Protein AF-A0A183HWR0-F1 (afdb_monomer_lite)

Sequence (78 aa):
MMSVPERANDMVYIKNIEEYPGDLDKLGRLYRHDSFLVWEGEQEPTERYVFLFKNKLMFTNKNSSKDPPSYKHYATIR

Radius of gyration: 12.77 Å; chains: 1; bounding box: 26×27×38 Å

Secondary structure (DSSP, 8-state):
---HHHHHHHHHHHHTEES-SS-GGGS--EEEEEEEEE--TTSPPEEEEEEEETTEEEEEEEETTSSSPEEEEEEEE-

Structure (mmCIF, N/CA/C/O backbone):
data_AF-A0A183HWR0-F1
#
_entry.id   AF-A0A183HWR0-F1
#
loop_
_atom_site.group_PDB
_atom_site.id
_atom_site.type_symbol
_atom_site.label_atom_id
_atom_site.label_alt_id
_atom_site.label_comp_id
_atom_site.label_asym_id
_atom_site.label_entity_id
_atom_site.label_seq_id
_atom_site.pdbx_PDB_ins_code
_atom_site.Cartn_x
_atom_site.Cartn_y
_atom_site.Cartn_z
_atom_site.occupancy
_atom_site.B_iso_or_equiv
_atom_site.auth_seq_id
_atom_site.auth_comp_id
_atom_site.auth_asym_id
_atom_site.auth_atom_id
_atom_site.pdbx_PDB_model_num
ATOM 1 N N . MET A 1 1 ? -4.862 -3.906 -22.494 1.00 52.53 1 MET A N 1
ATOM 2 C CA . MET A 1 1 ? -3.394 -4.016 -22.345 1.00 52.53 1 MET A CA 1
ATOM 3 C C . MET A 1 1 ? -2.943 -2.669 -21.804 1.00 52.53 1 MET A C 1
ATOM 5 O O . MET A 1 1 ? -3.266 -1.690 -22.455 1.00 52.53 1 MET A O 1
ATOM 9 N N . MET A 1 2 ? -2.376 -2.586 -20.592 1.00 55.34 2 MET A N 1
ATOM 10 C CA . MET A 1 2 ? -1.866 -1.294 -20.088 1.00 55.34 2 MET A CA 1
ATOM 11 C C . MET A 1 2 ? -0.668 -0.886 -20.944 1.00 55.34 2 MET A C 1
ATOM 13 O O . MET A 1 2 ? 0.098 -1.758 -21.371 1.00 55.34 2 MET A O 1
ATOM 17 N N . SER A 1 3 ? -0.548 0.399 -21.244 1.00 66.94 3 SER A N 1
ATOM 18 C CA . SER A 1 3 ? 0.535 0.917 -22.073 1.00 66.94 3 SER A CA 1
ATOM 19 C C . SER A 1 3 ? 1.882 0.779 -21.342 1.00 66.94 3 SER A C 1
ATOM 21 O O . SER A 1 3 ? 1.943 0.710 -20.114 1.00 66.94 3 SER A O 1
ATOM 23 N N . VAL A 1 4 ? 2.992 0.684 -22.085 1.00 64.75 4 VAL A N 1
ATOM 24 C CA . VAL A 1 4 ? 4.346 0.617 -21.491 1.00 64.75 4 VAL A CA 1
ATOM 25 C C . VAL A 1 4 ? 4.626 1.793 -20.528 1.00 64.75 4 VAL A C 1
ATOM 27 O O . VAL A 1 4 ? 5.174 1.530 -19.456 1.00 64.75 4 VAL A O 1
ATOM 30 N N . PRO A 1 5 ? 4.208 3.044 -20.822 1.00 64.50 5 PRO A N 1
ATOM 31 C CA . PRO A 1 5 ? 4.353 4.171 -19.896 1.00 64.50 5 PRO A CA 1
ATOM 32 C C . PRO A 1 5 ? 3.630 3.987 -18.555 1.00 64.50 5 PRO A C 1
ATOM 34 O O . PRO A 1 5 ? 4.204 4.295 -17.514 1.00 64.50 5 PRO A O 1
ATOM 37 N N . GLU A 1 6 ? 2.411 3.435 -18.557 1.00 68.50 6 GLU A N 1
ATOM 38 C CA . GLU A 1 6 ? 1.651 3.173 -17.321 1.00 68.50 6 GLU A CA 1
ATOM 39 C C . GLU A 1 6 ? 2.409 2.204 -16.407 1.00 68.50 6 GLU A C 1
ATOM 41 O O . GLU A 1 6 ? 2.579 2.469 -15.222 1.00 68.50 6 GLU A O 1
ATOM 46 N N . ARG A 1 7 ? 2.985 1.134 -16.973 1.00 68.00 7 ARG A N 1
ATOM 47 C CA . ARG A 1 7 ? 3.780 0.165 -16.196 1.00 68.00 7 ARG A CA 1
ATOM 48 C C . ARG A 1 7 ? 5.053 0.780 -15.617 1.00 68.00 7 ARG A C 1
ATOM 50 O O . ARG A 1 7 ? 5.458 0.394 -14.527 1.00 68.00 7 ARG A O 1
ATOM 57 N N . ALA A 1 8 ? 5.709 1.686 -16.342 1.00 68.00 8 ALA A N 1
ATOM 58 C CA . ALA A 1 8 ? 6.910 2.356 -15.850 1.00 68.00 8 ALA A CA 1
ATOM 59 C C . ALA A 1 8 ? 6.589 3.295 -14.676 1.00 68.00 8 ALA A C 1
ATOM 61 O O . ALA A 1 8 ? 7.321 3.288 -13.687 1.00 68.00 8 ALA A O 1
ATOM 62 N N . ASN A 1 9 ? 5.475 4.029 -14.756 1.00 73.06 9 ASN A N 1
ATOM 63 C CA . ASN A 1 9 ? 4.992 4.873 -13.664 1.00 73.06 9 ASN A CA 1
ATOM 64 C C . ASN A 1 9 ? 4.651 4.037 -12.424 1.00 73.06 9 ASN A C 1
ATOM 66 O O . ASN A 1 9 ? 5.158 4.336 -11.346 1.00 73.06 9 ASN A O 1
ATOM 70 N N . ASP A 1 10 ? 3.907 2.938 -12.580 1.00 82.00 10 ASP A N 1
ATOM 71 C CA . ASP A 1 10 ? 3.558 2.022 -11.481 1.00 82.00 10 ASP A CA 1
ATOM 72 C C . ASP A 1 10 ? 4.799 1.502 -10.733 1.00 82.00 10 ASP A C 1
ATOM 74 O O . ASP A 1 10 ? 4.816 1.408 -9.504 1.00 82.00 10 ASP A O 1
ATOM 78 N N . MET A 1 11 ? 5.873 1.193 -11.468 1.00 83.62 11 MET A N 1
ATOM 79 C CA . MET A 1 11 ? 7.122 0.702 -10.880 1.00 83.62 11 MET A CA 1
ATOM 80 C C . MET A 1 11 ? 7.805 1.732 -9.977 1.00 83.62 11 MET A C 1
ATOM 82 O O . MET A 1 11 ? 8.479 1.330 -9.030 1.00 83.62 11 MET A O 1
ATOM 86 N N . VAL A 1 12 ? 7.646 3.034 -10.238 1.00 87.75 12 VAL A N 1
ATOM 87 C CA . VAL A 1 12 ? 8.171 4.085 -9.351 1.00 87.75 12 VAL A CA 1
ATOM 88 C C . VAL A 1 12 ? 7.473 4.013 -7.994 1.00 87.75 12 VAL A C 1
ATOM 90 O O . VAL A 1 12 ? 8.143 4.010 -6.965 1.00 87.75 12 VAL A O 1
ATOM 93 N N . TYR A 1 13 ? 6.146 3.862 -7.979 1.00 89.81 13 TYR A N 1
ATOM 94 C CA . TYR A 1 13 ? 5.374 3.757 -6.738 1.00 89.81 13 TYR A CA 1
ATOM 95 C C . TYR A 1 13 ? 5.714 2.492 -5.943 1.00 89.81 13 TYR A C 1
ATOM 97 O O . TYR A 1 13 ? 5.911 2.571 -4.732 1.00 89.81 13 TYR A O 1
ATOM 105 N N . ILE A 1 14 ? 5.844 1.341 -6.615 1.00 92.81 14 ILE A N 1
ATOM 106 C CA . ILE A 1 14 ? 6.189 0.066 -5.962 1.00 92.81 14 ILE A CA 1
ATOM 107 C C . ILE A 1 14 ? 7.583 0.125 -5.323 1.00 92.81 14 ILE A C 1
ATOM 109 O O . ILE A 1 14 ? 7.766 -0.354 -4.207 1.00 92.81 14 ILE A O 1
ATOM 113 N N . LYS A 1 15 ? 8.570 0.720 -6.005 1.00 92.81 15 LYS A N 1
ATOM 114 C CA . LYS A 1 15 ? 9.955 0.807 -5.506 1.00 92.81 15 LYS A CA 1
ATOM 115 C C . LYS A 1 15 ? 10.109 1.675 -4.259 1.00 92.81 15 LYS A C 1
ATOM 117 O O . LYS A 1 15 ? 11.064 1.478 -3.517 1.00 92.81 15 LYS A O 1
ATOM 122 N N . ASN A 1 16 ? 9.180 2.598 -4.021 1.00 95.38 16 ASN A N 1
ATOM 123 C CA . ASN A 1 16 ? 9.191 3.458 -2.837 1.00 95.38 16 ASN A CA 1
ATOM 124 C C . ASN A 1 16 ? 8.382 2.882 -1.667 1.00 95.38 16 ASN A C 1
ATOM 126 O O . ASN A 1 16 ? 8.102 3.603 -0.705 1.00 95.38 16 ASN A O 1
ATOM 130 N N . ILE A 1 17 ? 7.974 1.611 -1.744 1.00 96.44 17 ILE A N 1
ATOM 131 C CA . ILE A 1 17 ? 7.396 0.907 -0.602 1.00 96.44 17 ILE A CA 1
ATOM 132 C C . ILE A 1 17 ? 8.515 0.599 0.397 1.00 96.44 17 ILE A C 1
ATOM 134 O O . ILE A 1 17 ? 9.497 -0.066 0.075 1.00 96.44 17 ILE A O 1
ATOM 138 N N . GLU A 1 18 ? 8.350 1.078 1.624 1.00 96.44 18 GLU A N 1
ATOM 139 C CA . GLU A 1 18 ? 9.321 0.948 2.711 1.00 96.44 18 GLU A CA 1
ATOM 140 C C . GLU A 1 18 ? 8.815 -0.066 3.747 1.00 96.44 18 GLU A C 1
ATOM 142 O O . GLU A 1 18 ? 7.611 -0.208 3.954 1.00 96.44 18 GLU A O 1
ATOM 147 N N . GLU A 1 19 ? 9.735 -0.764 4.418 1.00 96.38 19 GLU A N 1
ATOM 148 C CA . GLU A 1 19 ? 9.437 -1.692 5.528 1.00 96.38 19 GLU A CA 1
ATOM 149 C C . GLU A 1 19 ? 8.487 -2.860 5.180 1.00 96.38 19 GLU A C 1
ATOM 151 O O . GLU A 1 19 ? 7.958 -3.521 6.072 1.00 96.38 19 GLU A O 1
ATOM 156 N N . TYR A 1 20 ? 8.292 -3.179 3.893 1.00 95.56 20 TYR A N 1
ATOM 157 C CA . TYR A 1 20 ? 7.584 -4.401 3.507 1.00 95.56 20 TYR A CA 1
ATOM 158 C C . TYR A 1 20 ? 8.418 -5.634 3.902 1.00 95.56 20 TYR A C 1
ATOM 160 O O . TYR A 1 20 ? 9.556 -5.755 3.452 1.00 95.56 20 TYR A O 1
ATOM 168 N N . PRO A 1 21 ? 7.882 -6.590 4.687 1.00 92.25 21 PRO A N 1
ATOM 169 C CA . PRO A 1 21 ? 8.652 -7.749 5.154 1.00 92.25 21 PRO A CA 1
ATOM 170 C C . PRO A 1 21 ? 8.945 -8.789 4.060 1.00 92.25 21 PRO A C 1
ATOM 172 O O . PRO A 1 21 ? 9.641 -9.770 4.309 1.00 92.25 21 PRO A O 1
ATOM 175 N N . GLY A 1 22 ? 8.354 -8.635 2.872 1.00 91.19 22 GLY A N 1
ATOM 176 C CA . GLY A 1 22 ? 8.531 -9.544 1.746 1.00 91.19 22 GLY A CA 1
ATOM 177 C C . GLY A 1 22 ? 9.356 -8.937 0.615 1.00 91.19 22 GLY A C 1
ATOM 178 O O . GLY A 1 22 ? 9.873 -7.831 0.693 1.00 91.19 22 GLY A O 1
ATOM 179 N N . ASP A 1 23 ?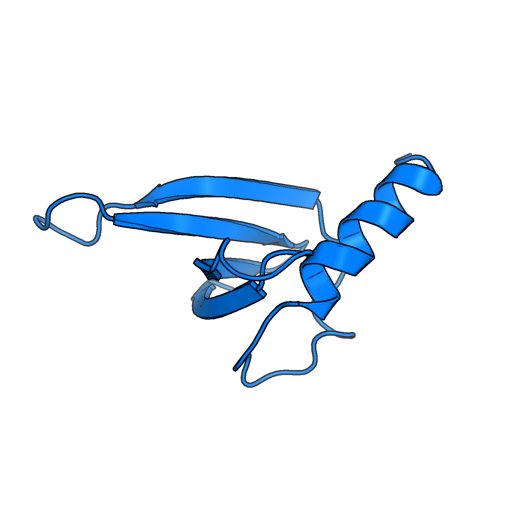 9.424 -9.677 -0.483 1.00 91.69 23 ASP A N 1
ATOM 180 C CA . ASP A 1 23 ? 10.116 -9.265 -1.700 1.00 91.69 23 ASP A CA 1
ATOM 181 C C . ASP A 1 23 ? 9.182 -8.421 -2.592 1.00 91.69 23 ASP A C 1
ATOM 183 O O . ASP A 1 23 ? 8.118 -8.904 -3.006 1.00 91.69 23 ASP A O 1
ATOM 187 N N . LEU A 1 24 ? 9.563 -7.166 -2.867 1.00 91.94 24 LEU A N 1
ATOM 188 C CA . LEU A 1 24 ? 8.789 -6.240 -3.706 1.00 91.94 24 LEU A CA 1
ATOM 189 C C . LEU A 1 24 ? 8.668 -6.740 -5.154 1.00 91.94 24 LEU A C 1
ATOM 191 O O . LEU A 1 24 ? 7.614 -6.575 -5.772 1.00 91.94 24 LEU A O 1
ATOM 195 N N . ASP A 1 25 ? 9.679 -7.447 -5.666 1.00 87.81 25 ASP A N 1
ATOM 196 C CA . ASP A 1 25 ? 9.662 -8.001 -7.025 1.00 87.81 25 ASP A CA 1
ATOM 197 C C . ASP A 1 25 ? 8.667 -9.171 -7.153 1.00 87.81 25 ASP A C 1
ATOM 199 O O . ASP A 1 25 ? 8.223 -9.525 -8.249 1.00 87.81 25 ASP A O 1
ATOM 203 N N . LYS A 1 26 ? 8.238 -9.744 -6.018 1.00 89.69 26 LYS A N 1
ATOM 204 C CA . LYS A 1 26 ? 7.249 -10.834 -5.928 1.00 89.69 26 LYS A CA 1
ATOM 205 C C . LYS A 1 26 ? 5.846 -10.362 -5.536 1.00 89.69 26 LYS A C 1
ATOM 207 O O . LYS A 1 26 ? 4.989 -11.175 -5.169 1.00 89.69 26 LYS A O 1
ATOM 212 N N . LEU A 1 27 ? 5.560 -9.062 -5.613 1.00 89.94 27 LEU A N 1
ATOM 213 C CA . LEU A 1 27 ? 4.204 -8.540 -5.392 1.00 89.94 27 LEU A CA 1
ATOM 214 C C . LEU A 1 27 ? 3.235 -8.915 -6.522 1.00 89.94 27 LEU A C 1
ATOM 216 O O . LEU A 1 27 ? 2.037 -9.080 -6.278 1.00 89.94 27 LEU A O 1
ATOM 220 N N . GLY A 1 28 ? 3.762 -9.149 -7.725 1.00 87.69 28 GLY A N 1
ATOM 221 C CA . GLY A 1 28 ? 2.988 -9.501 -8.910 1.00 87.69 28 GLY A CA 1
ATOM 222 C C . GLY A 1 28 ? 2.432 -8.273 -9.629 1.00 87.69 28 GLY A C 1
ATOM 223 O O . GLY A 1 28 ? 2.899 -7.152 -9.453 1.00 87.69 28 GLY A O 1
ATOM 224 N N . ARG A 1 29 ? 1.430 -8.485 -10.488 1.00 87.94 29 ARG A N 1
ATOM 225 C CA . ARG A 1 29 ? 0.829 -7.399 -11.271 1.00 87.94 29 ARG A CA 1
ATOM 226 C C . ARG A 1 29 ? 0.062 -6.442 -10.357 1.00 87.94 29 ARG A C 1
ATOM 228 O O . ARG A 1 29 ? -0.897 -6.874 -9.719 1.00 87.94 29 ARG A O 1
ATOM 235 N N . LEU A 1 30 ? 0.444 -5.167 -10.374 1.00 91.50 30 LEU A N 1
ATOM 236 C CA . LEU A 1 30 ? -0.355 -4.068 -9.842 1.00 91.50 30 LEU A CA 1
ATOM 237 C C . LEU A 1 30 ? -1.536 -3.790 -10.785 1.00 91.50 30 LEU A C 1
ATOM 239 O O . LEU A 1 30 ? -1.382 -3.794 -12.011 1.00 91.50 30 LEU A O 1
ATOM 243 N N . TYR A 1 31 ? -2.724 -3.617 -10.216 1.00 91.19 31 TYR A N 1
ATOM 244 C CA . TYR A 1 31 ? -3.934 -3.244 -10.945 1.00 91.19 31 TYR A CA 1
ATOM 245 C C . TYR A 1 31 ? -4.301 -1.778 -10.740 1.00 91.19 31 TYR A C 1
ATOM 247 O O . TYR A 1 31 ? -4.701 -1.122 -11.698 1.00 91.19 31 TYR A O 1
ATOM 255 N N . ARG A 1 32 ? -4.213 -1.291 -9.498 1.00 91.88 32 ARG A N 1
ATOM 256 C CA . ARG A 1 32 ? -4.562 0.074 -9.084 1.00 91.88 32 ARG A CA 1
ATOM 257 C C . ARG A 1 32 ? -3.811 0.424 -7.802 1.00 91.88 32 ARG A C 1
ATOM 259 O O . ARG A 1 32 ? -3.495 -0.471 -7.018 1.00 91.88 32 ARG A O 1
ATOM 266 N N . HIS A 1 33 ? -3.604 1.711 -7.564 1.00 94.62 33 HIS A N 1
ATOM 267 C CA . HIS A 1 33 ? -3.195 2.229 -6.267 1.00 94.62 33 HIS A CA 1
ATOM 268 C C . HIS A 1 33 ? -3.736 3.650 -6.070 1.00 94.62 33 HIS A C 1
ATOM 270 O O . HIS A 1 33 ? -3.779 4.408 -7.037 1.00 94.62 33 HIS A O 1
ATOM 276 N N . ASP A 1 34 ? -4.189 3.989 -4.861 1.00 95.12 34 ASP A N 1
ATOM 277 C CA . ASP A 1 34 ? -4.727 5.323 -4.543 1.00 95.12 34 ASP A CA 1
ATOM 278 C C . ASP A 1 34 ? -4.811 5.581 -3.023 1.00 95.12 34 ASP A C 1
ATOM 280 O O . ASP A 1 34 ? -4.611 4.664 -2.222 1.00 95.12 34 ASP A O 1
ATOM 284 N N . SER A 1 35 ? -5.115 6.821 -2.629 1.00 96.19 35 SER A N 1
ATOM 285 C CA . SER A 1 35 ? -5.455 7.213 -1.253 1.00 96.19 35 SER A CA 1
ATOM 286 C C . SER A 1 35 ? -6.912 6.867 -0.922 1.00 96.19 35 SER A C 1
ATOM 288 O O . SER A 1 35 ? -7.825 7.177 -1.683 1.00 96.19 35 SER A O 1
ATOM 290 N N . PHE A 1 36 ? -7.142 6.290 0.257 1.00 97.00 36 PHE A N 1
ATOM 291 C CA . PHE A 1 36 ? -8.469 5.973 0.785 1.00 97.00 36 PHE A CA 1
ATOM 292 C C . PHE A 1 36 ? -8.571 6.360 2.259 1.00 97.00 36 PHE A C 1
ATOM 294 O O . PHE A 1 36 ? -7.598 6.263 3.004 1.00 97.00 36 PHE A O 1
ATOM 301 N N . LEU A 1 37 ? -9.775 6.722 2.698 1.00 97.00 37 LEU A N 1
ATOM 302 C CA . LEU A 1 37 ? -10.118 6.736 4.118 1.00 97.00 37 LEU A CA 1
ATOM 303 C C . LEU A 1 37 ? -10.464 5.308 4.552 1.00 97.00 37 LEU A C 1
ATOM 305 O O . LEU A 1 37 ? -11.312 4.661 3.937 1.00 97.00 37 LEU A O 1
ATOM 309 N N . VAL A 1 38 ? -9.782 4.808 5.581 1.00 95.88 38 VAL A N 1
ATOM 310 C CA . VAL A 1 38 ? -9.926 3.438 6.083 1.00 95.88 38 VAL A CA 1
ATOM 311 C C . VAL A 1 38 ? -10.425 3.476 7.520 1.00 95.88 38 VAL A C 1
ATOM 313 O O . VAL A 1 38 ? -9.797 4.087 8.384 1.00 95.88 38 VAL A O 1
ATOM 316 N N . TRP A 1 39 ? -11.547 2.799 7.761 1.00 95.44 39 TRP A N 1
ATOM 317 C CA . TRP A 1 39 ? -12.117 2.588 9.089 1.00 95.44 39 TRP A CA 1
ATOM 318 C C . TRP A 1 39 ? -11.656 1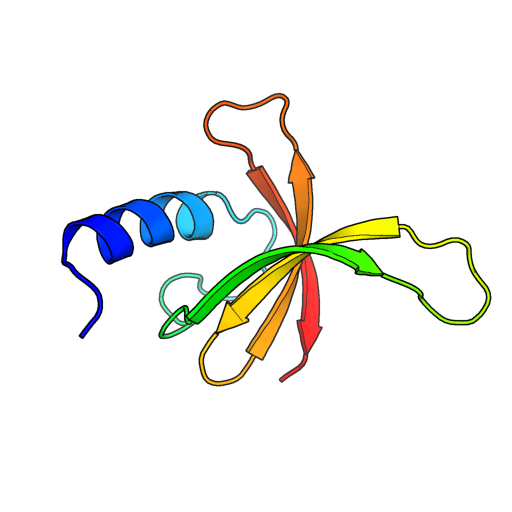.241 9.638 1.00 95.44 39 TRP A C 1
ATOM 320 O O . TRP A 1 39 ? -11.838 0.204 8.996 1.00 95.44 39 TRP A O 1
ATOM 330 N N . GLU A 1 40 ? -11.097 1.254 10.843 1.00 90.88 40 GLU A N 1
ATOM 331 C CA . GLU A 1 40 ? -10.723 0.053 11.587 1.00 90.88 40 GLU A CA 1
ATOM 332 C C . GLU A 1 40 ? -11.584 -0.024 12.855 1.00 90.88 40 GLU A C 1
ATOM 334 O O . GLU A 1 40 ? -11.271 0.557 13.894 1.00 90.88 40 GLU A O 1
ATOM 339 N N . GLY A 1 41 ? -12.722 -0.718 12.747 1.00 91.69 41 GLY A N 1
ATOM 340 C CA . GLY A 1 41 ? -13.724 -0.784 13.813 1.00 91.69 41 GLY A CA 1
ATOM 341 C C . GLY A 1 41 ? -14.491 0.532 13.969 1.00 91.69 41 GLY A C 1
ATOM 342 O O . GLY A 1 41 ? -14.948 1.103 12.984 1.00 91.69 41 GLY A O 1
ATOM 343 N N . GLU A 1 42 ? -14.638 0.998 15.209 1.00 93.38 42 GLU A N 1
ATOM 344 C CA . GLU A 1 42 ? -15.371 2.231 15.551 1.00 93.38 42 GLU A CA 1
ATOM 345 C C . GLU A 1 42 ? -14.472 3.481 15.614 1.00 93.38 42 GLU A C 1
ATOM 347 O O . GLU A 1 42 ? -14.909 4.545 16.045 1.00 93.38 42 GLU A O 1
ATOM 352 N N . GLN A 1 43 ? -13.202 3.363 15.215 1.00 93.19 43 GLN A N 1
ATOM 353 C CA . GLN A 1 43 ? -12.254 4.479 15.224 1.00 93.19 43 GLN A CA 1
ATOM 354 C C . GLN A 1 43 ? -12.526 5.470 14.085 1.00 93.19 43 GLN A C 1
ATOM 356 O O . GLN A 1 43 ? -13.128 5.127 13.062 1.00 93.19 43 GLN A O 1
ATOM 361 N N . GLU A 1 44 ? -12.040 6.704 14.246 1.00 95.69 44 GLU A N 1
ATOM 362 C CA . GLU A 1 44 ? -12.048 7.688 13.164 1.00 95.69 44 GLU A CA 1
ATOM 363 C C . GLU A 1 44 ? -11.283 7.158 11.939 1.00 95.69 44 GLU A C 1
ATOM 365 O O . GLU A 1 44 ? -10.259 6.480 12.089 1.00 95.69 44 GLU A O 1
ATOM 370 N N . PRO A 1 45 ? -11.757 7.452 10.714 1.00 96.62 45 PRO A N 1
ATOM 371 C CA . PRO A 1 45 ? -11.076 7.002 9.515 1.00 96.62 45 PRO A CA 1
ATOM 372 C C . PRO A 1 45 ? -9.678 7.600 9.425 1.00 96.62 45 PRO A C 1
ATOM 374 O O . PRO A 1 45 ? -9.485 8.803 9.596 1.00 96.62 45 PRO A O 1
ATOM 377 N N . THR A 1 46 ? -8.713 6.767 9.054 1.00 96.00 46 THR A N 1
ATOM 378 C CA . THR A 1 46 ? -7.349 7.217 8.765 1.00 96.00 46 THR A CA 1
ATOM 379 C C . THR A 1 46 ? -7.079 7.149 7.271 1.00 96.00 46 THR A C 1
ATOM 381 O O . THR A 1 46 ? -7.524 6.225 6.588 1.00 96.00 46 THR A O 1
ATOM 384 N N . GLU A 1 47 ? -6.359 8.135 6.734 1.00 97.00 47 GLU A N 1
ATOM 385 C CA . GLU A 1 47 ? -5.922 8.068 5.343 1.00 97.00 47 GLU A CA 1
ATOM 386 C C . GLU A 1 47 ? -4.843 6.984 5.195 1.00 97.00 47 GLU A C 1
ATOM 388 O O . GLU A 1 47 ? -3.817 6.994 5.882 1.00 97.00 47 GLU A O 1
ATOM 393 N N . ARG A 1 48 ? -5.072 6.041 4.282 1.00 97.38 48 ARG A N 1
ATOM 394 C CA . ARG A 1 48 ? -4.111 5.011 3.882 1.00 97.38 48 ARG A CA 1
ATOM 395 C C . ARG A 1 48 ? -3.951 5.038 2.374 1.00 97.38 48 ARG A C 1
ATOM 397 O O . ARG A 1 48 ? -4.921 5.180 1.636 1.00 97.38 48 ARG A O 1
ATOM 404 N N . TYR A 1 49 ? -2.727 4.825 1.911 1.00 97.62 49 TYR A N 1
ATOM 405 C CA . TYR A 1 49 ? -2.462 4.613 0.496 1.00 97.62 49 TYR A CA 1
ATOM 406 C C . TYR A 1 49 ? -2.441 3.118 0.210 1.00 97.62 49 TYR A C 1
ATOM 408 O O . TYR A 1 49 ? -1.709 2.360 0.855 1.00 97.62 49 TYR A O 1
ATOM 416 N N . VAL A 1 50 ? -3.283 2.677 -0.715 1.00 97.50 50 VAL A N 1
ATOM 417 C CA . VAL A 1 50 ? -3.595 1.263 -0.911 1.00 97.50 50 VAL A CA 1
ATOM 418 C C . VAL A 1 50 ? -3.128 0.816 -2.284 1.00 97.50 50 VAL A C 1
ATOM 420 O O . VAL A 1 50 ? -3.455 1.444 -3.283 1.00 97.50 50 VAL A O 1
ATOM 423 N N . PHE A 1 51 ? -2.408 -0.302 -2.336 1.00 96.88 51 PHE A N 1
ATOM 424 C CA . PHE A 1 51 ? -1.979 -0.963 -3.565 1.00 96.88 51 PHE A CA 1
ATOM 425 C C . PHE A 1 51 ? -2.767 -2.257 -3.770 1.00 96.88 51 PHE A C 1
ATOM 427 O O . PHE A 1 51 ? -2.719 -3.171 -2.941 1.00 96.88 51 PHE A O 1
ATOM 434 N N . LEU A 1 52 ? -3.463 -2.357 -4.902 1.00 95.81 52 LEU A N 1
ATOM 435 C CA . LEU A 1 52 ? -4.183 -3.552 -5.326 1.00 95.81 52 LEU A CA 1
ATOM 436 C C . LEU A 1 52 ? -3.328 -4.351 -6.310 1.00 95.81 52 LEU A C 1
ATOM 438 O O . LEU A 1 52 ? -3.182 -3.974 -7.474 1.00 95.81 52 LEU A O 1
ATOM 442 N N . PHE A 1 53 ? -2.813 -5.490 -5.858 1.00 94.56 53 PHE A N 1
ATOM 443 C CA . PHE A 1 53 ? -2.116 -6.463 -6.694 1.00 94.56 53 PHE A CA 1
ATOM 444 C C . PHE A 1 53 ? -3.021 -7.654 -7.021 1.00 94.56 53 PHE A C 1
ATOM 446 O O . PHE A 1 53 ? -4.078 -7.836 -6.422 1.00 94.56 53 PHE A O 1
ATOM 453 N N . LYS A 1 54 ? -2.573 -8.525 -7.936 1.00 90.44 54 LYS A N 1
ATOM 454 C CA . LYS A 1 54 ? -3.342 -9.702 -8.377 1.00 90.44 54 LYS A CA 1
ATOM 455 C C . LYS A 1 54 ? -3.905 -10.577 -7.247 1.00 90.44 54 LYS A C 1
ATOM 457 O O . LYS A 1 54 ? -5.049 -10.996 -7.347 1.00 90.44 54 LYS A O 1
ATOM 462 N N . ASN A 1 55 ? -3.111 -10.845 -6.211 1.00 91.00 55 ASN A N 1
ATOM 463 C CA . ASN A 1 55 ? -3.459 -11.774 -5.124 1.00 91.00 55 ASN A CA 1
ATOM 464 C C . ASN A 1 55 ? -3.263 -11.146 -3.730 1.00 91.00 55 ASN A C 1
ATOM 466 O O . ASN A 1 55 ? -2.940 -11.858 -2.782 1.00 91.00 55 ASN A O 1
ATOM 470 N N . LYS A 1 56 ? -3.273 -9.813 -3.620 1.00 94.38 56 LYS A N 1
ATOM 471 C CA . LYS A 1 56 ? -3.094 -9.124 -2.335 1.00 94.38 56 LYS A CA 1
ATOM 472 C C . LYS A 1 56 ? -3.528 -7.667 -2.406 1.00 94.38 56 LYS A C 1
ATOM 474 O O . LYS A 1 56 ? -3.343 -7.009 -3.430 1.00 94.38 56 LYS A O 1
ATOM 479 N N . LEU A 1 57 ? -4.010 -7.164 -1.279 1.00 96.00 57 LEU A N 1
ATOM 480 C CA . LEU A 1 57 ? -4.264 -5.749 -1.034 1.00 96.00 57 LEU A CA 1
ATOM 481 C C . LEU A 1 57 ? -3.284 -5.267 0.035 1.00 96.00 57 LEU A C 1
ATOM 483 O O . LEU A 1 57 ? -3.234 -5.835 1.126 1.00 96.00 57 LEU A O 1
ATOM 487 N N . MET A 1 58 ? -2.475 -4.260 -0.277 1.00 97.50 58 MET A N 1
ATOM 488 C CA . MET A 1 58 ? -1.481 -3.717 0.645 1.00 97.50 58 ME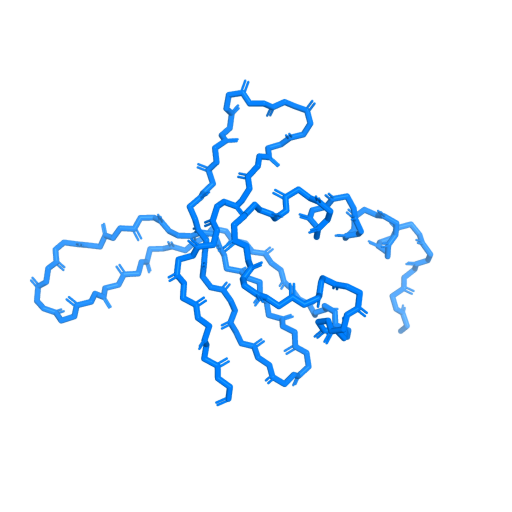T A CA 1
ATOM 489 C C . MET A 1 58 ? -1.870 -2.309 1.073 1.00 97.50 58 MET A C 1
ATOM 491 O O . MET A 1 58 ? -2.041 -1.434 0.232 1.00 97.50 58 MET A O 1
ATOM 495 N N . PHE A 1 59 ? -1.948 -2.093 2.380 1.00 97.88 59 PHE A N 1
ATOM 496 C CA . PHE A 1 59 ? -2.161 -0.789 2.991 1.00 97.88 59 PHE A CA 1
ATOM 497 C C . PHE A 1 59 ? -0.814 -0.201 3.398 1.00 97.88 59 PHE A C 1
ATOM 499 O O . PHE A 1 59 ? 0.043 -0.912 3.935 1.00 97.88 59 PHE A O 1
ATOM 506 N N . THR A 1 60 ? -0.638 1.095 3.158 1.00 98.25 60 THR A N 1
ATOM 507 C CA . THR A 1 60 ? 0.587 1.833 3.466 1.00 98.25 60 THR A CA 1
ATOM 508 C C . THR A 1 60 ? 0.275 3.221 4.019 1.00 98.25 60 THR A C 1
ATOM 510 O O . THR A 1 60 ? -0.803 3.774 3.789 1.00 98.25 60 THR A O 1
ATOM 513 N N . ASN A 1 61 ? 1.242 3.796 4.727 1.00 97.50 61 ASN A N 1
ATOM 514 C CA . ASN A 1 61 ? 1.258 5.200 5.106 1.00 97.50 61 ASN A CA 1
ATOM 515 C C . ASN A 1 61 ? 2.078 5.979 4.081 1.00 97.50 61 ASN A C 1
ATOM 517 O O . ASN A 1 61 ? 3.276 5.733 3.923 1.00 97.50 61 ASN A O 1
ATOM 521 N N . LYS A 1 62 ? 1.430 6.914 3.384 1.00 96.69 62 LYS A N 1
ATOM 522 C CA . LYS A 1 62 ? 2.086 7.771 2.398 1.00 96.69 62 LYS A CA 1
ATOM 523 C C . LYS A 1 62 ? 2.826 8.904 3.097 1.00 96.69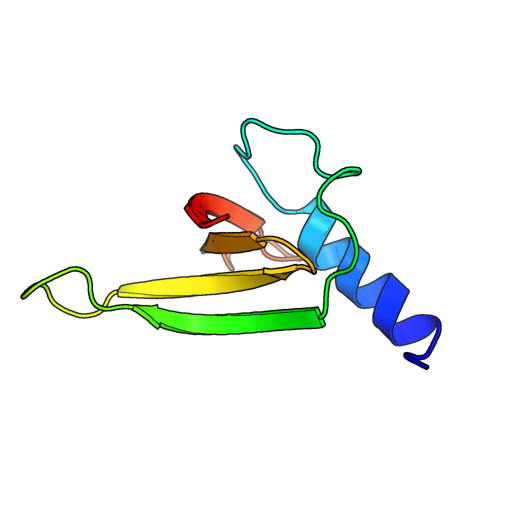 62 LYS A C 1
ATOM 525 O O . LYS A 1 62 ? 2.236 9.652 3.869 1.00 96.69 62 LYS A O 1
ATOM 530 N N . ASN A 1 63 ? 4.099 9.065 2.768 1.00 96.31 63 ASN A N 1
ATOM 531 C CA . ASN A 1 63 ? 4.903 10.211 3.152 1.00 96.31 63 ASN A CA 1
ATOM 532 C C . ASN A 1 63 ? 5.197 11.078 1.919 1.00 96.31 63 ASN A C 1
ATOM 534 O O . ASN A 1 63 ? 6.036 10.739 1.085 1.00 96.31 63 ASN A O 1
ATOM 538 N N . SER A 1 64 ? 4.507 12.213 1.825 1.00 94.00 64 SER A N 1
ATOM 539 C CA . SER A 1 64 ? 4.624 13.197 0.743 1.00 94.00 64 SER A CA 1
ATOM 540 C C . SER A 1 64 ? 5.765 14.207 0.918 1.00 94.00 64 SER A C 1
ATOM 542 O O . SER A 1 64 ? 5.928 15.072 0.067 1.00 94.00 64 SER A O 1
ATOM 544 N N . SER A 1 65 ? 6.573 14.112 1.983 1.00 93.19 65 SER A N 1
ATOM 545 C CA . SER A 1 65 ? 7.765 14.967 2.149 1.00 93.19 65 SER A CA 1
ATOM 546 C C . SER A 1 65 ? 8.934 14.587 1.230 1.00 93.19 65 SER A C 1
ATOM 548 O O . SER A 1 65 ? 9.884 15.356 1.102 1.00 93.19 65 SER A O 1
ATOM 550 N N . LYS A 1 66 ? 8.871 13.411 0.594 1.00 87.50 66 LYS A N 1
ATOM 551 C CA . LYS A 1 66 ? 9.834 12.940 -0.409 1.00 87.50 66 LYS A CA 1
ATOM 552 C C . LYS A 1 66 ? 9.241 13.095 -1.813 1.00 87.50 66 LYS A C 1
ATOM 554 O O . LYS A 1 66 ? 8.033 12.937 -1.986 1.00 87.50 66 LYS A O 1
ATOM 559 N N . ASP A 1 67 ? 10.095 13.344 -2.803 1.00 87.81 67 ASP A N 1
ATOM 560 C CA . ASP A 1 67 ? 9.740 13.287 -4.224 1.00 87.81 67 ASP A CA 1
ATOM 561 C C . ASP A 1 67 ? 10.638 12.262 -4.940 1.00 87.81 67 ASP A C 1
ATOM 563 O O . ASP A 1 67 ? 11.850 12.485 -5.038 1.00 87.81 67 ASP A O 1
ATOM 567 N N . PRO A 1 68 ? 10.096 11.119 -5.401 1.00 87.00 68 PRO A N 1
ATOM 568 C CA . PRO A 1 68 ? 8.703 10.668 -5.266 1.00 87.00 68 PRO A CA 1
ATOM 569 C C . PRO A 1 68 ? 8.300 10.305 -3.812 1.00 87.00 68 PRO A C 1
ATOM 571 O O . PRO A 1 68 ? 9.170 9.993 -2.995 1.00 87.00 68 PRO A O 1
ATOM 574 N N . PRO A 1 69 ? 6.991 10.293 -3.472 1.00 94.00 69 PRO A N 1
ATOM 575 C CA . PRO A 1 69 ? 6.518 9.931 -2.132 1.00 94.00 69 PRO A CA 1
ATOM 576 C C . PRO A 1 69 ? 6.936 8.514 -1.725 1.00 94.00 69 PRO A C 1
ATOM 578 O O . PRO A 1 69 ? 6.985 7.622 -2.580 1.00 94.00 69 PRO A O 1
ATOM 581 N N . SER A 1 70 ? 7.163 8.292 -0.425 1.00 96.12 70 SER A N 1
ATOM 582 C CA . SER A 1 70 ? 7.367 6.942 0.119 1.00 96.12 70 SER A CA 1
ATOM 583 C C . SER A 1 70 ? 6.098 6.349 0.718 1.00 96.12 70 SER A C 1
ATOM 585 O O . SER A 1 70 ? 5.184 7.068 1.126 1.00 96.12 70 SER A O 1
ATOM 587 N N . TYR A 1 71 ? 6.036 5.020 0.744 1.00 97.56 71 TYR A N 1
ATOM 588 C CA . TYR A 1 71 ? 4.865 4.252 1.155 1.00 97.56 71 TYR A CA 1
ATOM 589 C C . TYR A 1 71 ? 5.273 3.232 2.214 1.00 97.56 71 TYR A C 1
ATOM 591 O O . TYR A 1 71 ? 5.648 2.103 1.902 1.00 97.56 71 TYR A O 1
ATOM 599 N N . LYS A 1 72 ? 5.222 3.623 3.487 1.00 97.81 72 LYS A N 1
ATOM 600 C CA . LYS A 1 72 ? 5.589 2.733 4.592 1.00 97.81 72 LYS A CA 1
ATOM 601 C C . LYS A 1 72 ? 4.529 1.651 4.768 1.00 97.81 72 LYS A C 1
ATOM 603 O O . LYS A 1 72 ? 3.353 1.969 4.947 1.00 97.81 72 LYS A O 1
ATOM 608 N N . HIS A 1 73 ? 4.9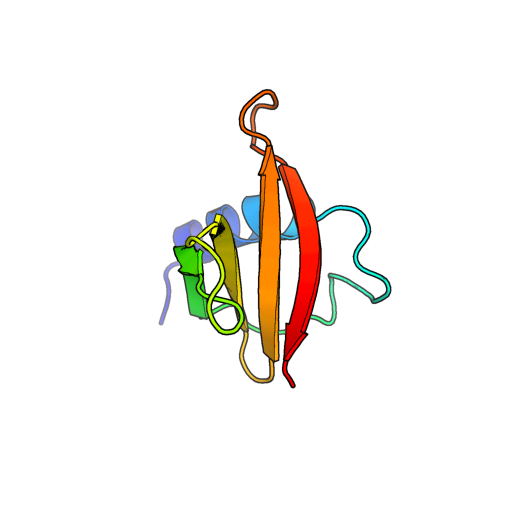32 0.384 4.708 1.00 98.12 73 HIS A N 1
ATOM 609 C CA . HIS A 1 73 ? 4.043 -0.764 4.877 1.00 98.12 73 HIS A CA 1
ATOM 610 C C . HIS A 1 73 ? 3.269 -0.680 6.199 1.00 98.12 73 HIS A C 1
ATOM 612 O O . HIS A 1 73 ? 3.831 -0.359 7.244 1.00 98.12 73 HIS A O 1
ATOM 618 N N . TYR A 1 74 ? 1.963 -0.942 6.129 1.00 97.38 74 TYR A N 1
ATOM 619 C CA . TYR A 1 74 ? 1.084 -1.020 7.294 1.00 97.38 74 TYR A CA 1
ATOM 620 C C . TYR A 1 74 ? 0.492 -2.423 7.438 1.00 97.38 74 TYR A C 1
ATOM 622 O O . TYR A 1 74 ? 0.677 -3.082 8.457 1.00 97.38 74 TYR A O 1
ATOM 630 N N . ALA A 1 75 ? -0.191 -2.911 6.400 1.00 96.19 75 ALA A N 1
ATOM 631 C CA . ALA A 1 75 ? -0.829 -4.223 6.427 1.00 96.19 75 ALA A CA 1
ATOM 632 C C . ALA A 1 75 ? -0.916 -4.841 5.029 1.00 96.19 75 ALA A C 1
ATOM 634 O O . ALA A 1 75 ? -0.807 -4.168 4.001 1.00 96.19 75 ALA A O 1
ATOM 635 N N . THR A 1 76 ? -1.114 -6.156 4.962 1.00 95.88 76 THR A N 1
ATOM 636 C CA . THR A 1 76 ? -1.378 -6.853 3.698 1.00 95.88 76 THR A CA 1
ATOM 637 C C . THR A 1 76 ? -2.419 -7.938 3.899 1.00 95.88 76 THR A C 1
ATOM 639 O O . THR A 1 76 ? -2.214 -8.850 4.695 1.00 95.88 76 THR A O 1
ATOM 642 N N . ILE A 1 77 ? -3.494 -7.858 3.123 1.00 93.56 77 ILE A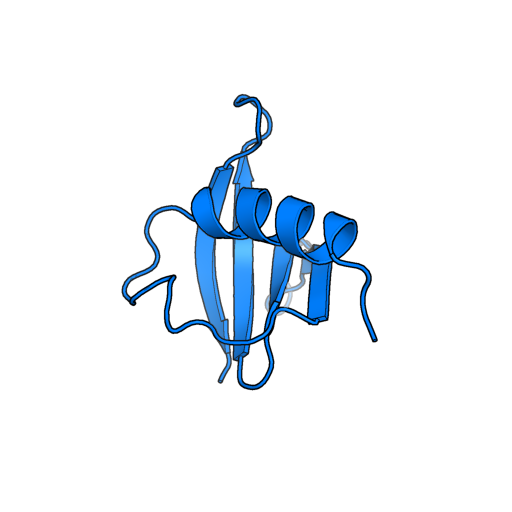 N 1
ATOM 643 C CA . ILE A 1 77 ? -4.547 -8.869 3.036 1.00 93.56 77 ILE A CA 1
ATOM 644 C C . ILE A 1 77 ? -4.239 -9.748 1.818 1.00 93.56 77 ILE A C 1
ATOM 646 O O . ILE A 1 77 ? -3.850 -9.224 0.770 1.00 93.56 77 ILE A O 1
ATOM 650 N N . ARG A 1 78 ? -4.345 -11.070 1.972 1.00 86.88 78 ARG A N 1
ATOM 651 C CA . ARG A 1 78 ? -4.109 -12.071 0.919 1.00 86.88 78 ARG A CA 1
ATOM 652 C C . ARG A 1 78 ? -5.404 -12.771 0.551 1.00 86.88 78 ARG A C 1
ATOM 654 O O . ARG A 1 78 ? -6.201 -12.996 1.485 1.00 86.88 78 ARG A O 1
#

Foldseek 3Di:
DDDPVVVVVVVVQLVLEPPDPDDSVPQADWDDWAWDFDDDPPDGTDIWIWIDHPQKIWTFDWDVVDVVIHTYTDDMDD

InterPro domains:
  IPR011993 PH-like domain superfamily [G3DSA:2.30.29.30] (16-78)
  IPR051336 Rho GTPase-activating Guanine Nucleotide Exchange Factors [PTHR22826] (1-72)
  IPR055251 SOS1/NGEF-like, PH domain [PF22697] (24-77)

pLDDT: mean 90.25, std 10.13, range [52.53, 98.25]

Organism: NCBI:txid387005